Protein AF-A0A743TUZ5-F1 (afdb_monomer_lite)

Radius of gyration: 36.99 Å; chains: 1; bounding box: 68×52×97 Å

InterPro domains:
  IPR021548 Protein of unknown function DUF2895 [PF11444] (7-116)
  IPR021548 Protein of unknown function DUF2895 [TIGR03746] (4-116)

Organism: Salmonella enterica (NCBI:txid28901)

Foldseek 3Di:
DVVVVVVVVVVVVVVVVVVVVVVVVVVVVVVVVVCVVCVVVDDPDPDDPPVVPPPDDDPPDDDPVNVVVLVVVLVCQLPPDPDDCLPRNVVSLVVCVVVDDPVRSVVSVVVSVVVVD

Sequence (117 aa):
MSRFRNALSERDNHILTLRITCVALGVLAAFSMAGWMLAPRDLTVHVPPDLRSGSTQKWWEVPSSTVYSFGFYIFQQLNAWPKNGDSDYPARIAQMSPYLTPGCLDFLNKDVKLRRT

pLDDT: mean 86.5, std 12.65, range [53.62, 97.94]

Secondary structure (DSSP, 8-state):
-HHHHHHHHHHHHHHHHHHHHHHHHHHHHHHHHHHHHHGGGG--------SSS-----TT---HHHHHHHHHHHHHHHT--SS-HHHHHHHHHHHHGGGS-HHHHHHHHHHHHHHT-

Structure (mmCIF, N/CA/C/O backbone):
data_AF-A0A743TUZ5-F1
#
_entry.id   AF-A0A743TUZ5-F1
#
loop_
_atom_site.group_PDB
_atom_site.id
_atom_site.type_symbol
_atom_site.label_atom_id
_atom_site.label_alt_id
_atom_site.label_comp_id
_atom_site.label_asym_id
_atom_site.label_entity_id
_atom_site.label_seq_id
_atom_site.pdbx_PDB_ins_code
_atom_site.Cartn_x
_atom_site.Cartn_y
_atom_site.Cartn_z
_atom_site.occupancy
_atom_site.B_iso_or_equiv
_atom_site.auth_seq_id
_atom_site.auth_comp_id
_atom_site.auth_asym_id
_atom_site.auth_atom_id
_atom_site.pdbx_PDB_model_num
ATOM 1 N N . MET A 1 1 ? 48.515 32.171 -62.743 1.00 55.56 1 MET A N 1
ATOM 2 C CA . MET A 1 1 ? 48.785 31.332 -61.550 1.00 55.56 1 MET A CA 1
ATOM 3 C C . MET A 1 1 ? 47.714 31.464 -60.454 1.00 55.56 1 MET A C 1
ATOM 5 O O . MET A 1 1 ? 47.358 30.447 -59.880 1.00 55.56 1 MET A O 1
ATOM 9 N N . SER A 1 2 ? 47.147 32.649 -60.172 1.00 68.19 2 SER A N 1
ATOM 10 C CA . SER A 1 2 ? 46.156 32.839 -59.084 1.00 68.19 2 SER A CA 1
ATOM 11 C C . SER A 1 2 ? 44.772 32.212 -59.332 1.00 68.19 2 SER A C 1
ATOM 13 O O . SER A 1 2 ? 44.200 31.644 -58.412 1.00 68.19 2 SER A O 1
ATOM 15 N N . ARG A 1 3 ? 44.244 32.237 -60.566 1.00 72.06 3 ARG A N 1
ATOM 16 C CA . ARG A 1 3 ? 42.901 31.691 -60.880 1.00 72.06 3 ARG A CA 1
ATOM 17 C C . ARG A 1 3 ? 42.760 30.188 -60.619 1.00 72.06 3 ARG A C 1
ATOM 19 O O . ARG A 1 3 ? 41.751 29.766 -60.072 1.00 72.06 3 ARG A O 1
ATOM 26 N N . PHE A 1 4 ? 43.772 29.392 -60.967 1.00 74.56 4 PHE A N 1
ATOM 27 C CA . PHE A 1 4 ? 43.762 27.945 -60.712 1.00 74.56 4 PHE A CA 1
ATOM 28 C C . PHE A 1 4 ? 43.843 27.624 -59.218 1.00 74.56 4 PHE A C 1
ATOM 30 O O . PHE A 1 4 ? 43.164 26.721 -58.744 1.00 74.56 4 PHE A O 1
ATOM 37 N N . ARG A 1 5 ? 44.621 28.407 -58.464 1.00 75.44 5 ARG A N 1
ATOM 38 C CA . ARG A 1 5 ? 44.720 28.279 -57.007 1.00 75.44 5 ARG A CA 1
ATOM 39 C C . ARG A 1 5 ? 43.416 28.669 -56.307 1.00 75.44 5 ARG A C 1
ATOM 41 O O . ARG A 1 5 ? 43.009 27.967 -55.392 1.00 75.44 5 ARG A O 1
ATOM 48 N N . ASN A 1 6 ? 42.734 29.707 -56.792 1.00 78.56 6 ASN A N 1
ATOM 49 C CA . ASN A 1 6 ? 41.418 30.102 -56.284 1.00 78.56 6 ASN A CA 1
ATOM 50 C C . ASN A 1 6 ? 40.353 29.027 -56.566 1.00 78.56 6 ASN A C 1
ATOM 52 O O . ASN A 1 6 ? 39.618 28.651 -55.658 1.00 78.56 6 ASN A O 1
ATOM 56 N N . ALA A 1 7 ? 40.329 28.460 -57.777 1.00 77.38 7 ALA A N 1
ATOM 57 C CA . ALA A 1 7 ? 39.404 27.379 -58.131 1.00 77.38 7 ALA A CA 1
ATOM 58 C C . ALA A 1 7 ? 39.636 26.099 -57.304 1.00 77.38 7 ALA A C 1
ATOM 60 O O . ALA A 1 7 ? 38.684 25.410 -56.945 1.00 77.38 7 ALA A O 1
ATOM 61 N N . LEU A 1 8 ? 40.893 25.783 -56.971 1.00 79.62 8 LEU A N 1
ATOM 62 C CA . LEU A 1 8 ? 41.216 24.693 -56.045 1.00 79.62 8 LEU A CA 1
ATOM 63 C C . LEU A 1 8 ? 40.730 25.009 -54.622 1.00 79.62 8 LEU A C 1
ATOM 65 O O . LEU A 1 8 ? 40.044 24.183 -54.030 1.00 79.62 8 LEU A O 1
ATOM 69 N N . SER A 1 9 ? 40.976 26.222 -54.113 1.00 80.62 9 SER A N 1
ATOM 70 C CA . SER A 1 9 ? 40.514 26.615 -52.773 1.00 80.62 9 SER A CA 1
ATOM 71 C C . SER A 1 9 ? 38.990 26.681 -52.636 1.00 80.62 9 SER A C 1
ATOM 73 O O . SER A 1 9 ? 38.462 26.359 -51.578 1.00 80.62 9 SER A O 1
ATOM 75 N N . GLU A 1 10 ? 38.262 27.055 -53.693 1.00 84.31 10 GLU A N 1
ATOM 76 C CA . GLU A 1 10 ? 36.794 27.034 -53.699 1.00 84.31 10 GLU A CA 1
ATOM 77 C C . GLU A 1 10 ? 36.258 25.603 -53.586 1.00 84.31 10 GLU A C 1
ATOM 79 O O . GLU A 1 10 ? 35.331 25.350 -52.816 1.00 84.31 10 GLU A O 1
ATOM 84 N N . ARG A 1 11 ? 36.875 24.649 -54.298 1.00 82.56 11 ARG A N 1
ATOM 85 C CA . ARG A 1 11 ? 36.518 23.226 -54.201 1.00 82.56 11 ARG A CA 1
ATOM 86 C C . ARG A 1 11 ? 36.845 22.652 -52.829 1.00 82.56 11 ARG A C 1
ATOM 88 O O . ARG A 1 11 ? 36.003 21.959 -52.264 1.00 82.56 11 ARG A O 1
ATOM 95 N N . ASP A 1 12 ? 38.017 22.960 -52.282 1.00 86.06 12 ASP A N 1
ATOM 96 C CA . ASP A 1 12 ? 38.421 22.488 -50.954 1.00 86.06 12 ASP A CA 1
ATOM 97 C C . ASP A 1 12 ? 37.509 23.049 -49.859 1.00 86.06 12 ASP A C 1
ATOM 99 O O . ASP A 1 12 ? 37.056 22.300 -48.992 1.00 86.06 12 ASP A O 1
ATOM 103 N N . ASN A 1 13 ? 37.141 24.331 -49.945 1.00 86.38 13 ASN A N 1
ATOM 104 C CA . ASN A 1 13 ? 36.169 24.937 -49.039 1.00 86.38 13 ASN A CA 1
ATOM 105 C C . ASN A 1 13 ? 34.788 24.295 -49.177 1.00 86.38 13 ASN A C 1
ATOM 107 O O . ASN A 1 13 ? 34.145 24.027 -48.167 1.00 86.38 13 ASN A O 1
ATOM 111 N N . HIS A 1 14 ? 34.343 23.990 -50.397 1.00 89.75 14 HIS A N 1
ATOM 112 C CA . HIS A 1 14 ? 33.071 23.304 -50.609 1.00 89.75 14 HIS A CA 1
ATOM 113 C C . HIS A 1 14 ? 33.088 21.869 -50.054 1.00 89.75 14 HIS A C 1
ATOM 115 O O . HIS A 1 14 ? 32.094 21.402 -49.499 1.00 89.75 14 HIS A O 1
ATOM 121 N N . ILE A 1 15 ? 34.202 21.146 -50.178 1.00 91.62 15 ILE A N 1
ATOM 122 C CA . ILE A 1 15 ? 34.355 19.809 -49.584 1.00 91.62 15 ILE A CA 1
ATOM 123 C C . ILE A 1 15 ? 34.362 19.910 -48.055 1.00 91.62 15 ILE A C 1
ATOM 125 O O . ILE A 1 15 ? 33.755 19.080 -47.376 1.00 91.62 15 ILE A O 1
ATOM 129 N N . LEU A 1 16 ? 35.022 20.930 -47.507 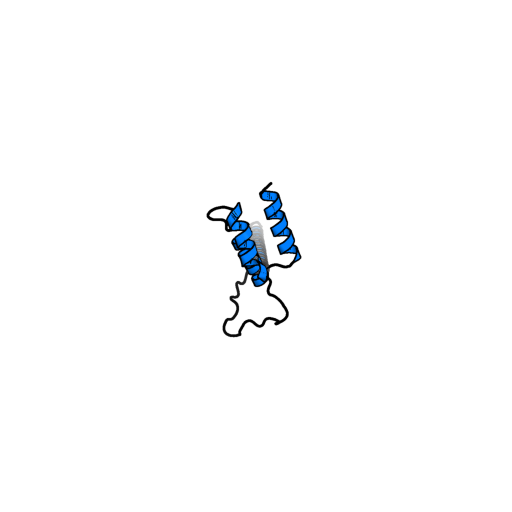1.00 92.94 16 LEU A N 1
ATOM 130 C CA . LEU A 1 16 ? 35.078 21.183 -46.073 1.00 92.94 16 LEU A CA 1
ATOM 131 C C . LEU A 1 16 ? 33.691 21.507 -45.506 1.00 92.94 16 LEU A C 1
ATOM 133 O O . LEU A 1 16 ? 33.301 20.900 -44.509 1.00 92.94 16 LEU A O 1
ATOM 137 N N . THR A 1 17 ? 32.917 22.388 -46.150 1.00 94.12 17 THR A N 1
ATOM 138 C CA . THR A 1 17 ? 31.545 22.691 -45.712 1.00 94.12 17 THR A CA 1
ATOM 139 C C . THR A 1 17 ? 30.662 21.449 -45.771 1.00 94.12 17 THR A C 1
ATOM 141 O O . THR A 1 17 ? 29.972 21.166 -44.796 1.00 94.12 17 THR A O 1
ATOM 144 N N . LEU A 1 18 ? 30.758 20.643 -46.838 1.00 94.12 18 LEU A N 1
ATOM 145 C CA . LEU A 1 18 ? 30.002 19.392 -46.958 1.00 94.12 18 LEU A CA 1
ATOM 146 C C . LEU A 1 18 ? 30.320 18.417 -45.816 1.00 94.12 18 LEU A C 1
ATOM 148 O O . LEU A 1 18 ? 29.413 17.839 -45.222 1.00 94.12 18 LEU A O 1
ATOM 152 N N . ARG A 1 19 ? 31.606 18.262 -45.471 1.00 95.62 19 ARG A N 1
ATOM 153 C CA . ARG A 1 19 ? 32.043 17.399 -44.362 1.00 95.62 19 ARG A CA 1
ATOM 154 C C . ARG A 1 19 ? 31.492 17.880 -43.024 1.00 95.62 19 ARG A 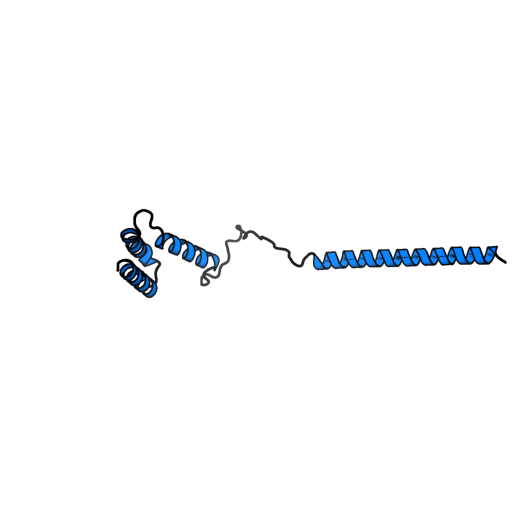C 1
ATOM 156 O O . ARG A 1 19 ? 30.994 17.060 -42.257 1.00 95.62 19 ARG A O 1
ATOM 163 N N . ILE A 1 20 ? 31.537 19.187 -42.760 1.00 96.44 20 ILE A N 1
ATOM 164 C CA . ILE A 1 20 ? 30.973 19.772 -41.535 1.00 96.44 20 ILE A CA 1
ATOM 165 C C . ILE A 1 20 ? 29.466 19.516 -41.467 1.00 96.44 20 ILE A C 1
ATOM 167 O O . ILE A 1 20 ? 28.972 19.064 -40.434 1.00 96.44 20 ILE A O 1
ATOM 171 N N . THR A 1 21 ? 28.738 19.737 -42.564 1.00 96.12 21 THR A N 1
ATOM 172 C CA . THR A 1 21 ? 27.294 19.478 -42.622 1.00 96.12 21 THR A CA 1
ATOM 173 C C . THR A 1 21 ? 26.974 18.002 -42.380 1.00 96.12 21 THR A C 1
ATOM 175 O O . THR A 1 21 ? 26.078 17.699 -41.595 1.00 96.12 21 THR A O 1
ATOM 178 N N . CYS A 1 22 ? 27.725 17.072 -42.979 1.00 96.75 22 CYS A N 1
ATOM 179 C CA . CYS A 1 22 ? 27.551 15.637 -42.737 1.00 96.75 22 CYS A CA 1
ATOM 180 C C . CYS A 1 22 ? 27.789 15.259 -41.268 1.00 96.75 22 CYS A C 1
ATOM 182 O O . CYS A 1 22 ? 27.008 14.493 -40.706 1.00 96.75 22 CYS A O 1
ATOM 184 N N . VAL A 1 23 ? 28.828 15.807 -40.631 1.00 97.38 23 VAL A N 1
ATOM 185 C CA . VAL A 1 23 ? 29.102 15.561 -39.206 1.00 97.38 23 VAL A CA 1
ATOM 186 C C . VAL A 1 23 ? 27.978 16.118 -38.332 1.00 97.38 23 VAL A C 1
ATOM 188 O O . VAL A 1 23 ? 27.491 15.411 -37.453 1.00 97.38 23 VAL A O 1
ATOM 191 N N . ALA A 1 24 ? 27.512 17.340 -38.600 1.00 97.19 24 ALA A N 1
ATOM 192 C CA . ALA A 1 24 ? 26.411 17.952 -37.858 1.00 97.19 24 ALA A CA 1
ATOM 193 C C . ALA A 1 24 ? 25.118 17.121 -37.954 1.00 97.19 24 ALA A C 1
ATOM 195 O O . ALA A 1 24 ? 24.471 16.859 -36.938 1.00 97.19 24 ALA A O 1
ATOM 196 N N . LEU A 1 25 ? 24.776 16.643 -39.155 1.00 97.12 25 LEU A N 1
ATOM 197 C CA . LEU A 1 25 ? 23.639 15.743 -39.362 1.00 97.12 25 LEU A CA 1
ATOM 198 C C . LEU A 1 25 ? 23.823 14.411 -38.625 1.00 97.12 25 LEU A C 1
ATOM 200 O O . LEU A 1 25 ? 22.878 13.923 -38.010 1.00 97.12 25 LEU A O 1
ATOM 204 N N . GLY A 1 26 ? 25.036 13.852 -38.629 1.00 97.38 26 GLY A N 1
ATOM 205 C CA . GLY A 1 26 ? 25.361 12.635 -37.886 1.00 97.38 26 GLY A CA 1
ATOM 206 C C . GLY A 1 26 ? 25.152 12.785 -36.376 1.00 97.38 26 GLY A C 1
ATOM 207 O O . GLY A 1 26 ? 24.571 11.905 -35.746 1.00 97.38 26 GLY A O 1
ATOM 208 N N . VAL A 1 27 ? 25.551 13.923 -35.799 1.00 97.31 27 VAL A N 1
ATOM 209 C CA . VAL A 1 27 ? 25.345 14.218 -34.371 1.00 97.31 27 VAL A CA 1
ATOM 210 C C . VAL A 1 27 ? 23.857 14.350 -34.039 1.00 97.31 27 VAL A C 1
ATOM 212 O O . VAL A 1 27 ? 23.400 13.766 -33.057 1.00 97.31 27 VAL A O 1
ATOM 215 N N . LEU A 1 28 ? 23.080 15.058 -34.863 1.00 96.94 28 LEU A N 1
ATOM 216 C CA . LEU A 1 28 ? 21.629 15.191 -34.671 1.00 96.94 28 LEU A CA 1
ATOM 217 C C . LEU A 1 28 ? 20.906 13.839 -34.781 1.00 96.94 28 LEU A C 1
ATOM 219 O O . LEU A 1 28 ? 20.015 13.533 -33.982 1.00 96.94 28 LEU A O 1
ATOM 223 N N . ALA A 1 29 ? 21.314 13.001 -35.735 1.00 96.44 29 ALA A N 1
ATOM 224 C CA . ALA A 1 29 ? 20.791 11.647 -35.883 1.00 96.44 29 ALA A CA 1
ATOM 225 C C . ALA A 1 29 ? 21.126 10.772 -34.661 1.00 96.44 29 ALA A C 1
ATOM 227 O O . ALA A 1 29 ? 20.251 10.095 -34.128 1.00 96.44 29 ALA A O 1
ATOM 228 N N . ALA A 1 30 ? 22.362 10.832 -34.157 1.00 96.06 30 ALA A N 1
ATOM 229 C CA . ALA A 1 30 ? 22.756 10.100 -32.955 1.00 96.06 30 ALA A CA 1
ATOM 230 C C . ALA A 1 30 ? 21.987 10.574 -31.709 1.00 96.06 30 ALA A C 1
ATOM 232 O O . ALA A 1 30 ? 21.521 9.753 -30.921 1.00 96.06 30 ALA A O 1
ATOM 233 N N . PHE A 1 31 ? 21.802 11.888 -31.552 1.00 95.56 31 PHE A N 1
ATOM 234 C CA . PHE A 1 31 ? 21.049 12.464 -30.438 1.00 95.56 31 PHE A CA 1
ATOM 235 C C . PHE A 1 31 ? 19.576 12.037 -30.455 1.00 95.56 31 PHE A C 1
ATOM 237 O O . PHE A 1 31 ? 19.047 11.596 -29.436 1.00 95.56 31 PHE A O 1
ATOM 244 N N . SER A 1 32 ? 18.921 12.111 -31.618 1.00 93.69 32 SER A N 1
ATOM 245 C CA . SER A 1 32 ? 17.528 11.668 -31.770 1.00 93.69 32 SER A CA 1
ATOM 246 C C . SER A 1 32 ? 17.365 10.165 -31.529 1.00 93.69 32 SER A C 1
ATOM 248 O O . SER A 1 32 ? 16.438 9.758 -30.829 1.00 93.69 32 SER A O 1
ATOM 250 N N . MET A 1 3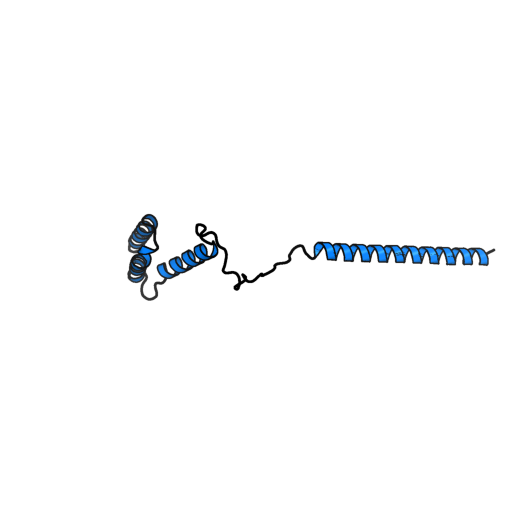3 ? 18.298 9.342 -32.017 1.00 93.88 33 MET A N 1
ATOM 251 C CA . MET A 1 33 ? 18.307 7.900 -31.763 1.00 93.88 33 MET A CA 1
ATOM 252 C C . MET A 1 33 ? 18.488 7.579 -30.274 1.00 93.88 33 MET A C 1
ATOM 254 O O . MET A 1 33 ? 17.765 6.742 -29.736 1.00 93.88 33 MET A O 1
ATOM 258 N N . ALA A 1 34 ? 19.398 8.274 -29.585 1.00 91.50 34 ALA A N 1
ATOM 259 C CA . ALA A 1 34 ? 19.580 8.124 -28.145 1.00 91.50 34 ALA A CA 1
ATOM 260 C C . ALA A 1 34 ? 18.312 8.528 -27.376 1.00 91.50 34 ALA A C 1
ATOM 262 O O . ALA A 1 34 ? 17.849 7.775 -26.523 1.00 91.50 34 ALA A O 1
ATOM 263 N N . GLY A 1 35 ? 17.698 9.663 -27.721 1.00 87.56 35 GLY A N 1
ATOM 264 C CA . GLY A 1 35 ? 16.423 1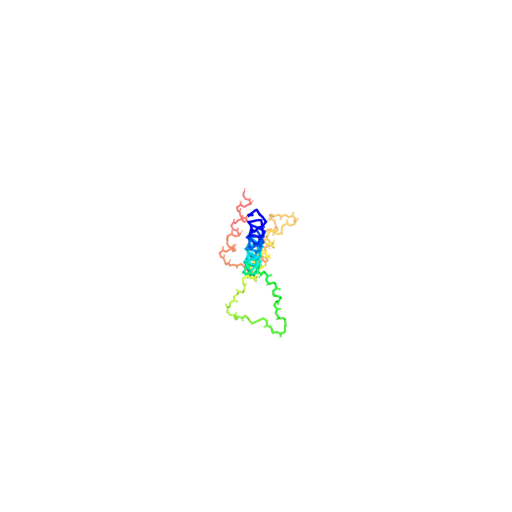0.090 -27.141 1.00 87.56 35 GLY A CA 1
ATOM 265 C C . GLY A 1 35 ? 15.321 9.042 -27.315 1.00 87.56 35 GLY A C 1
ATOM 266 O O . GLY A 1 35 ? 14.640 8.704 -26.349 1.00 87.56 35 GLY A O 1
ATOM 267 N N . TRP A 1 36 ? 15.206 8.453 -28.509 1.00 88.56 36 TRP A N 1
ATOM 268 C CA . TRP A 1 36 ? 14.243 7.385 -28.795 1.00 88.56 36 TRP A CA 1
ATOM 269 C C . TRP A 1 36 ? 14.497 6.112 -27.975 1.00 88.56 36 TRP A C 1
ATOM 271 O O . TRP A 1 36 ? 13.555 5.489 -27.495 1.00 88.56 36 TRP A O 1
ATOM 281 N N . MET A 1 37 ? 15.761 5.726 -27.778 1.00 85.56 37 MET A N 1
ATOM 282 C CA . MET A 1 37 ? 16.122 4.556 -26.966 1.00 85.56 37 MET A CA 1
ATOM 283 C C . MET A 1 37 ? 15.912 4.774 -25.462 1.00 85.56 37 MET A C 1
ATOM 285 O O . MET A 1 37 ? 15.695 3.809 -24.731 1.00 85.56 37 MET A O 1
ATOM 289 N N . LEU A 1 38 ? 16.005 6.017 -24.980 1.00 81.25 38 LEU A N 1
ATOM 290 C CA . LEU A 1 38 ? 15.844 6.354 -23.563 1.00 81.25 38 LEU A CA 1
ATOM 291 C C . LEU A 1 38 ? 14.397 6.704 -23.179 1.00 81.25 38 LEU A C 1
ATOM 293 O O . LEU A 1 38 ? 14.032 6.517 -22.020 1.00 81.25 38 LEU A O 1
ATOM 297 N N . ALA A 1 39 ? 13.570 7.147 -24.129 1.00 70.94 39 ALA A N 1
ATOM 298 C CA . ALA A 1 39 ? 12.153 7.458 -23.925 1.00 70.94 39 ALA A CA 1
ATOM 299 C C . ALA A 1 39 ? 11.300 6.347 -23.261 1.00 70.94 39 ALA A C 1
ATOM 301 O O . ALA A 1 39 ? 10.410 6.697 -22.489 1.00 70.94 39 ALA A O 1
ATOM 302 N N . PRO A 1 40 ? 11.528 5.033 -23.478 1.00 70.00 40 PRO A N 1
ATOM 303 C CA . PRO A 1 40 ? 10.680 3.991 -22.900 1.00 70.00 40 PRO A CA 1
ATOM 304 C C . PRO A 1 40 ? 11.030 3.614 -21.451 1.00 70.00 40 PRO A C 1
ATOM 306 O O . PRO A 1 40 ? 10.458 2.657 -20.935 1.00 70.00 40 PRO A O 1
ATOM 309 N N . ARG A 1 41 ? 11.982 4.295 -20.793 1.00 63.50 41 ARG A N 1
ATOM 310 C CA . ARG A 1 41 ? 12.482 3.873 -19.469 1.00 63.50 41 ARG A CA 1
ATOM 311 C C . ARG A 1 41 ? 11.449 3.991 -18.347 1.00 63.50 41 ARG A C 1
ATOM 313 O O . ARG A 1 41 ? 11.464 3.147 -17.462 1.00 63.50 41 ARG A O 1
ATOM 320 N N . ASP A 1 42 ? 10.533 4.953 -18.440 1.00 61.50 42 ASP A N 1
ATOM 321 C CA . ASP A 1 42 ? 9.497 5.196 -17.430 1.00 61.50 42 ASP A CA 1
ATOM 322 C C . ASP A 1 42 ? 8.107 5.265 -18.075 1.00 61.50 42 ASP A C 1
ATOM 324 O O . ASP A 1 42 ? 7.441 6.300 -18.081 1.00 61.50 42 ASP A O 1
ATOM 328 N N . LEU A 1 43 ? 7.654 4.151 -18.658 1.00 63.75 43 LEU A N 1
ATOM 329 C CA . LEU A 1 43 ? 6.260 4.022 -19.074 1.00 63.75 43 LEU A CA 1
ATOM 330 C C . LEU A 1 43 ? 5.430 3.492 -17.898 1.00 63.75 43 LEU A C 1
ATOM 332 O O . LEU A 1 43 ? 5.304 2.284 -17.694 1.00 63.75 43 LEU A O 1
ATOM 336 N N . THR A 1 44 ? 4.843 4.399 -17.118 1.00 65.50 44 THR A N 1
ATOM 337 C CA . THR A 1 44 ? 3.852 4.054 -16.091 1.00 65.50 44 THR A CA 1
ATOM 338 C C . THR A 1 44 ? 2.528 3.678 -16.758 1.00 65.50 44 THR A C 1
ATOM 340 O O . THR A 1 44 ? 1.605 4.479 -16.897 1.00 65.50 44 THR A O 1
ATOM 343 N N . VAL A 1 45 ? 2.431 2.430 -17.219 1.00 67.56 45 VAL A N 1
ATOM 344 C CA . VAL A 1 45 ? 1.192 1.904 -17.797 1.00 67.56 45 VAL A CA 1
ATOM 345 C C . VAL A 1 45 ? 0.196 1.631 -16.672 1.00 67.56 45 VAL A C 1
ATOM 347 O O . VAL A 1 45 ? 0.295 0.636 -15.955 1.00 67.56 45 VAL A O 1
ATOM 350 N N . HIS A 1 46 ? -0.804 2.499 -16.532 1.00 64.19 46 HIS A N 1
ATOM 351 C CA . HIS A 1 46 ? -1.988 2.212 -15.728 1.00 64.19 46 HIS A CA 1
ATOM 352 C C . HIS A 1 46 ? -2.895 1.251 -16.499 1.00 64.19 46 HIS A C 1
ATOM 354 O O . HIS A 1 46 ? -3.840 1.673 -17.160 1.00 64.19 46 HIS A O 1
ATOM 360 N N . VAL A 1 47 ? -2.578 -0.046 -16.450 1.00 62.72 47 VAL A N 1
ATOM 361 C CA . VAL A 1 47 ? -3.468 -1.095 -16.957 1.00 62.72 47 VAL A CA 1
ATOM 362 C C . VAL A 1 47 ? -4.625 -1.227 -15.963 1.00 62.72 47 VAL A C 1
ATOM 364 O O . VAL A 1 47 ? -4.390 -1.685 -14.840 1.00 62.72 47 VAL A O 1
ATOM 367 N N . PRO A 1 48 ? -5.862 -0.817 -16.308 1.00 63.91 48 PRO A N 1
ATOM 368 C CA . PRO A 1 48 ? -7.002 -1.172 -15.482 1.00 63.91 48 PRO A CA 1
ATOM 369 C C . PRO A 1 48 ? -7.111 -2.705 -15.476 1.00 63.91 48 PRO A C 1
ATOM 371 O O . PRO A 1 48 ? -6.926 -3.320 -16.529 1.00 63.91 48 PRO A O 1
ATOM 374 N N . PRO A 1 49 ? -7.374 -3.342 -14.322 1.00 61.16 49 PRO A N 1
ATOM 375 C CA . PRO A 1 49 ? -7.557 -4.786 -14.276 1.00 61.16 49 PRO A CA 1
ATOM 376 C C . PRO A 1 49 ? -8.668 -5.167 -15.256 1.00 61.16 49 PRO A C 1
ATOM 378 O O . PRO A 1 49 ? -9.745 -4.569 -15.230 1.00 61.16 49 PRO A O 1
ATOM 381 N N . ASP A 1 50 ? -8.386 -6.114 -16.151 1.00 53.62 50 ASP A N 1
ATOM 382 C CA . ASP A 1 50 ? -9.373 -6.600 -17.110 1.00 53.62 50 ASP A CA 1
ATOM 383 C C . ASP A 1 50 ? -10.577 -7.147 -16.334 1.00 53.62 50 ASP A C 1
ATOM 385 O O . ASP A 1 50 ? -10.473 -8.119 -15.592 1.00 53.62 50 ASP A O 1
ATOM 389 N N . LEU A 1 51 ? -11.723 -6.478 -16.461 1.00 57.47 51 LEU A N 1
ATOM 390 C CA . LEU A 1 51 ? -12.965 -6.869 -15.797 1.00 57.47 51 LEU A CA 1
ATOM 391 C C . LEU A 1 51 ? -13.680 -8.013 -16.539 1.00 57.47 51 LEU A C 1
ATOM 393 O O . LEU A 1 51 ? -14.676 -8.527 -16.034 1.00 57.47 51 LEU A O 1
ATOM 397 N N . ARG A 1 52 ? -13.213 -8.407 -17.738 1.00 62.12 52 ARG A N 1
ATOM 398 C CA . ARG A 1 52 ? -13.791 -9.504 -18.537 1.00 62.12 52 ARG A CA 1
ATOM 399 C C . ARG A 1 52 ? -13.200 -10.858 -18.167 1.00 62.12 52 ARG A C 1
ATOM 401 O O . ARG A 1 52 ? -13.931 -11.845 -18.154 1.00 62.12 52 ARG A O 1
ATOM 408 N N . SER A 1 53 ? -11.913 -10.915 -17.841 1.00 55.34 53 SER A N 1
ATOM 409 C CA . SER A 1 53 ? -11.317 -12.061 -17.159 1.00 55.34 53 SER A CA 1
ATOM 410 C C . SER A 1 53 ? -11.333 -11.765 -15.666 1.00 55.34 53 SER A C 1
ATOM 412 O O . SER A 1 53 ? -10.511 -10.988 -15.193 1.00 55.34 53 SER A O 1
ATOM 414 N N . GLY A 1 54 ? -12.287 -12.332 -14.921 1.00 59.34 54 GLY A N 1
ATOM 415 C CA . GLY A 1 54 ? -12.346 -12.148 -13.468 1.00 59.34 54 GLY A CA 1
ATOM 416 C C . GLY A 1 54 ? -10.957 -12.288 -12.838 1.00 59.34 54 GLY A C 1
ATOM 417 O O . GLY A 1 54 ? -10.212 -13.192 -13.213 1.00 59.34 54 GLY A O 1
ATOM 418 N N . SER A 1 55 ? -10.608 -11.357 -11.943 1.00 63.75 55 SER A N 1
ATOM 419 C CA . SER A 1 55 ? -9.295 -11.278 -11.290 1.00 63.75 55 SER A CA 1
ATOM 420 C C . SER A 1 55 ? -8.802 -12.669 -10.893 1.00 63.75 55 SER A C 1
ATOM 422 O O . SER A 1 55 ? -9.360 -13.307 -9.997 1.00 63.75 55 SER A O 1
ATOM 424 N N . THR A 1 56 ? -7.778 -13.170 -11.585 1.00 65.12 56 THR A N 1
ATOM 425 C CA . THR A 1 56 ? -7.175 -14.455 -11.248 1.00 65.12 56 THR A CA 1
ATOM 426 C C . THR A 1 56 ? -6.248 -14.226 -10.071 1.00 65.12 56 THR A C 1
ATOM 428 O O . THR A 1 56 ? -5.102 -13.807 -10.235 1.00 65.12 56 THR A O 1
ATOM 431 N N . GLN A 1 57 ? -6.755 -14.480 -8.872 1.00 68.00 57 GLN A N 1
ATOM 432 C CA . GLN A 1 57 ? -5.970 -14.415 -7.656 1.00 68.00 57 GLN A CA 1
ATOM 433 C C . GLN A 1 57 ? -5.804 -15.812 -7.067 1.00 68.00 57 GLN A C 1
ATOM 435 O O . GLN A 1 57 ? -6.737 -16.615 -7.047 1.00 68.00 57 GLN A O 1
ATOM 440 N N . LYS A 1 58 ? -4.601 -16.113 -6.575 1.00 75.94 58 LYS A N 1
ATOM 441 C CA . LYS A 1 58 ? -4.366 -17.315 -5.775 1.00 75.94 58 LYS A CA 1
ATOM 442 C C . LYS A 1 58 ? -5.257 -17.246 -4.537 1.00 75.94 58 LYS A C 1
ATOM 444 O O . LYS A 1 58 ? -5.142 -16.307 -3.758 1.00 75.94 58 LYS A O 1
ATOM 449 N N . TRP A 1 59 ? -6.123 -18.236 -4.340 1.00 78.50 59 TRP A N 1
ATOM 450 C CA . TRP A 1 59 ? -7.114 -18.212 -3.255 1.00 78.50 59 TRP A CA 1
ATOM 451 C C . TRP A 1 59 ? -6.488 -18.176 -1.848 1.00 78.50 59 TRP A C 1
ATOM 453 O O . TRP A 1 59 ? -7.133 -17.738 -0.902 1.00 78.50 59 TRP A O 1
ATOM 463 N N . TRP A 1 60 ? -5.235 -18.619 -1.711 1.00 83.88 60 TRP A N 1
ATOM 464 C CA . TRP A 1 60 ? -4.474 -18.612 -0.457 1.00 83.88 60 TRP A CA 1
ATOM 465 C C . TRP A 1 60 ? -3.687 -17.320 -0.211 1.00 83.88 60 TRP A C 1
ATOM 467 O O . TRP A 1 60 ? -3.112 -17.149 0.862 1.00 83.88 60 TRP A O 1
ATOM 477 N N . GLU A 1 61 ? -3.598 -16.431 -1.199 1.00 86.44 61 GLU A N 1
ATOM 478 C CA . GLU A 1 61 ? -2.811 -15.209 -1.100 1.00 86.44 61 GLU A CA 1
ATOM 479 C C . GLU A 1 61 ? -3.737 -14.033 -0.808 1.00 86.44 61 GLU A C 1
ATOM 481 O O . GLU A 1 61 ? -4.564 -13.656 -1.639 1.00 86.44 61 GLU A O 1
ATOM 486 N N . VAL A 1 62 ? -3.604 -13.442 0.380 1.00 87.38 62 VAL A N 1
ATOM 487 C CA . VAL A 1 62 ? -4.356 -12.236 0.737 1.00 87.38 62 VAL A CA 1
ATOM 488 C C . VAL A 1 62 ? -3.750 -11.049 -0.022 1.00 87.38 62 VAL A C 1
ATOM 490 O O . VAL A 1 62 ? -2.555 -10.791 0.131 1.00 87.38 62 VAL A O 1
ATOM 493 N N . PRO A 1 63 ? -4.526 -10.303 -0.830 1.00 86.50 63 PRO A N 1
ATOM 494 C CA . PRO A 1 63 ? -3.971 -9.205 -1.612 1.00 86.50 63 PRO A CA 1
ATOM 495 C C . PRO A 1 63 ? -3.565 -8.044 -0.701 1.00 86.50 63 PRO A C 1
ATOM 497 O O . PRO A 1 63 ? -4.315 -7.649 0.196 1.00 86.50 63 PRO A O 1
ATOM 500 N N . SER A 1 64 ? -2.405 -7.442 -0.970 1.00 87.56 64 SER A N 1
ATOM 501 C CA . SER A 1 64 ? -1.857 -6.338 -0.167 1.00 87.56 64 SER A CA 1
ATOM 502 C C . SER A 1 64 ? -2.798 -5.132 -0.072 1.00 87.56 64 SER A C 1
ATOM 504 O O . SER A 1 64 ? -2.861 -4.475 0.965 1.00 87.56 64 SER A O 1
ATOM 506 N N . SER A 1 65 ? -3.577 -4.858 -1.124 1.00 87.50 65 SER A N 1
ATOM 507 C CA . SER A 1 65 ? -4.601 -3.805 -1.122 1.00 87.50 65 SER A CA 1
ATOM 508 C C . SER A 1 65 ? -5.714 -4.077 -0.105 1.00 87.50 65 SER A C 1
ATOM 510 O O . SER A 1 65 ? -6.140 -3.166 0.607 1.00 87.50 65 SER A O 1
ATOM 512 N N . THR A 1 66 ? -6.150 -5.332 0.029 1.00 88.44 66 THR A N 1
ATOM 513 C CA . THR A 1 66 ? -7.135 -5.730 1.041 1.00 88.44 66 THR A CA 1
ATOM 514 C C . THR A 1 66 ? -6.555 -5.629 2.444 1.00 88.44 66 THR A C 1
ATOM 516 O O . THR A 1 66 ? -7.226 -5.082 3.312 1.00 88.44 66 THR A O 1
ATOM 519 N N . VAL A 1 67 ? -5.301 -6.044 2.663 1.00 92.62 67 VAL A N 1
ATOM 520 C CA . VAL A 1 67 ? -4.624 -5.873 3.965 1.00 92.62 67 VAL A CA 1
ATOM 521 C C . VAL A 1 67 ? -4.584 -4.398 4.371 1.00 92.62 67 VAL A C 1
ATOM 523 O O . VAL A 1 67 ? -4.949 -4.054 5.495 1.00 92.62 67 VAL A O 1
ATOM 526 N N . TYR A 1 68 ? -4.195 -3.521 3.441 1.00 93.06 68 TYR A N 1
ATOM 527 C CA . TYR A 1 68 ? -4.148 -2.082 3.681 1.00 93.06 68 TYR A CA 1
ATOM 528 C C . TYR A 1 68 ? -5.532 -1.508 4.001 1.00 93.06 68 TYR A C 1
ATOM 530 O O . TYR A 1 68 ? -5.702 -0.847 5.024 1.00 93.06 68 TYR A O 1
ATOM 538 N N . SER A 1 69 ? -6.530 -1.788 3.157 1.00 93.94 69 SER A N 1
ATOM 539 C CA . SER A 1 69 ? -7.892 -1.279 3.358 1.00 93.94 69 SER A CA 1
ATOM 540 C C . SER A 1 69 ? -8.501 -1.767 4.675 1.00 93.94 69 SER A C 1
ATOM 542 O O . SER A 1 69 ? -9.053 -0.961 5.418 1.00 93.94 69 SER A O 1
ATOM 544 N N . PHE A 1 70 ? -8.329 -3.048 5.017 1.00 95.44 70 PHE A N 1
ATOM 545 C CA . PHE A 1 70 ? -8.758 -3.609 6.295 1.00 95.44 70 PHE A CA 1
ATOM 546 C C . PHE A 1 70 ? -8.126 -2.861 7.471 1.00 95.44 70 PHE A C 1
ATOM 548 O O . PHE A 1 70 ? -8.845 -2.350 8.329 1.00 95.44 70 PHE A O 1
ATOM 555 N N . GLY A 1 71 ? -6.794 -2.745 7.490 1.00 95.75 71 GLY A N 1
ATOM 556 C CA . GLY A 1 71 ? -6.081 -2.069 8.573 1.00 95.75 71 GLY A CA 1
ATOM 557 C C . GLY A 1 71 ? -6.516 -0.611 8.727 1.00 95.75 71 GLY A C 1
ATOM 558 O O . GLY A 1 71 ? -6.805 -0.166 9.837 1.00 95.75 71 GLY A O 1
ATOM 559 N N . PHE A 1 72 ? -6.635 0.107 7.610 1.00 96.25 72 PHE A N 1
ATOM 560 C CA . PHE A 1 72 ? -7.092 1.493 7.583 1.00 96.25 72 PHE A CA 1
ATOM 561 C C . PHE A 1 72 ? -8.501 1.650 8.172 1.00 96.25 72 PHE A C 1
ATOM 563 O O . PHE A 1 72 ? -8.693 2.445 9.093 1.00 96.25 72 PHE A O 1
ATOM 570 N N . TYR A 1 73 ? -9.474 0.860 7.708 1.00 96.31 73 TYR A N 1
ATOM 571 C CA . TYR A 1 73 ? -10.855 0.963 8.183 1.00 96.31 73 TYR A CA 1
ATOM 572 C C . TYR A 1 73 ? -11.009 0.569 9.653 1.00 96.31 73 TYR A C 1
ATOM 574 O O . TYR A 1 73 ? -11.697 1.271 10.396 1.00 96.31 73 TYR A O 1
ATOM 582 N N . ILE A 1 74 ? -10.367 -0.515 10.098 1.00 96.44 74 ILE A N 1
ATOM 583 C CA . ILE A 1 74 ? -10.435 -0.940 11.503 1.00 96.44 74 ILE A CA 1
ATOM 584 C C . ILE A 1 74 ? -9.810 0.119 12.411 1.00 96.44 74 ILE A C 1
ATOM 586 O O . ILE A 1 74 ? -10.405 0.487 13.424 1.00 96.44 74 ILE A O 1
ATOM 590 N N . PHE A 1 75 ? -8.656 0.670 12.028 1.00 95.75 75 PHE A N 1
ATOM 591 C CA . PHE A 1 75 ? -8.005 1.722 12.801 1.00 95.75 75 PHE A CA 1
ATOM 592 C C . PHE A 1 75 ? -8.874 2.980 12.909 1.00 95.75 75 PHE A C 1
ATOM 594 O O . PHE A 1 75 ? -9.024 3.534 13.999 1.00 95.75 75 PHE A O 1
ATOM 601 N N . GLN A 1 76 ? -9.497 3.409 11.808 1.00 96.06 76 GLN A N 1
ATOM 602 C CA . GLN A 1 76 ? -10.430 4.534 11.827 1.00 96.06 76 GLN A CA 1
ATOM 603 C C . GLN A 1 76 ? -11.621 4.274 12.751 1.00 96.06 76 GLN A C 1
ATOM 605 O O . GLN A 1 76 ? -11.951 5.128 13.569 1.00 96.06 76 GLN A O 1
ATOM 610 N N . GLN A 1 77 ? -12.251 3.100 12.656 1.00 95.75 77 GLN A N 1
ATOM 611 C CA . GLN A 1 77 ? -13.419 2.773 13.478 1.00 95.75 77 GLN A CA 1
ATOM 612 C C . GLN A 1 77 ? -13.081 2.687 14.968 1.00 95.75 77 GLN A C 1
ATOM 614 O O . GLN A 1 77 ? -13.857 3.171 15.793 1.00 95.75 77 GLN A O 1
ATOM 619 N N . LEU A 1 78 ? -11.914 2.136 15.317 1.00 95.88 78 LEU A N 1
ATOM 620 C CA . LEU A 1 78 ? -11.438 2.085 16.701 1.00 95.88 78 LEU A CA 1
ATOM 621 C C . LEU A 1 78 ? -11.242 3.478 17.305 1.00 95.88 78 LEU A C 1
ATOM 623 O O . LEU A 1 78 ? -11.558 3.672 18.477 1.00 95.88 78 LEU A O 1
ATOM 627 N N . ASN A 1 79 ? -10.770 4.440 16.508 1.00 93.62 79 ASN A N 1
ATOM 628 C CA . ASN A 1 79 ? -10.457 5.803 16.949 1.00 93.62 79 ASN A CA 1
ATOM 629 C C . ASN A 1 79 ? -11.582 6.821 16.666 1.00 93.62 79 ASN A C 1
ATOM 631 O O . ASN A 1 79 ? -11.400 8.023 16.852 1.00 93.62 79 ASN A O 1
ATOM 635 N N . ALA A 1 80 ? -12.757 6.370 16.218 1.00 94.12 80 ALA A N 1
ATOM 636 C CA . ALA A 1 80 ? -13.898 7.241 15.950 1.00 94.12 80 ALA A CA 1
ATOM 637 C C . ALA A 1 80 ? -14.708 7.507 17.235 1.00 94.12 80 ALA A C 1
ATOM 639 O O . ALA A 1 80 ? -15.672 6.783 17.526 1.00 94.12 80 ALA A O 1
ATOM 640 N N . TRP A 1 81 ? -14.330 8.558 17.976 1.00 94.19 81 TRP A N 1
ATOM 641 C CA . TRP A 1 81 ? -14.947 8.980 19.249 1.00 94.19 81 TRP A CA 1
ATOM 642 C C . TRP A 1 81 ? -15.662 10.338 19.122 1.00 94.19 81 TRP A C 1
ATOM 644 O O . TRP A 1 81 ? -15.110 11.373 19.495 1.00 94.19 81 TRP A O 1
AT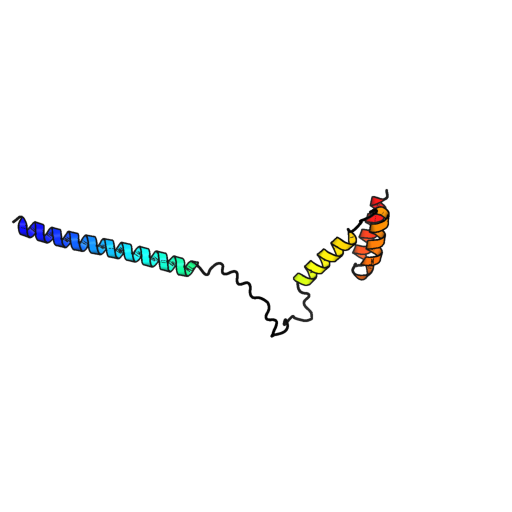OM 654 N N . PRO A 1 82 ? -16.876 10.381 18.547 1.00 92.12 82 PRO A N 1
ATOM 655 C CA . PRO A 1 82 ? -17.544 11.640 18.228 1.00 92.12 82 PRO A CA 1
ATOM 656 C C . PRO A 1 82 ? -18.094 12.388 19.447 1.00 92.12 82 PRO A C 1
ATOM 658 O O . PRO A 1 82 ? -18.293 13.597 19.354 1.00 92.12 82 PRO A O 1
ATOM 661 N N . LYS A 1 83 ? -18.405 11.698 20.555 1.00 92.31 83 LYS A N 1
ATOM 662 C CA . LYS A 1 83 ? -19.028 12.321 21.733 1.00 92.31 83 LYS A CA 1
ATOM 663 C C . LYS A 1 83 ? -18.066 12.383 22.906 1.00 92.31 83 LYS A C 1
ATOM 665 O O . LYS A 1 83 ? -17.857 13.455 23.462 1.00 92.31 83 LYS A O 1
ATOM 670 N N . ASN A 1 84 ? -17.517 11.239 23.300 1.00 91.56 84 ASN A N 1
ATOM 671 C CA . ASN A 1 84 ? -16.613 11.151 24.438 1.00 91.56 84 ASN A CA 1
ATOM 672 C C . ASN A 1 84 ? -15.695 9.934 24.293 1.00 91.56 84 ASN A C 1
ATOM 674 O O . ASN A 1 84 ? -16.168 8.800 24.294 1.00 91.56 84 ASN A O 1
ATOM 678 N N . GLY A 1 85 ? -14.381 10.167 24.236 1.00 90.69 85 GLY A N 1
ATOM 679 C CA . GLY A 1 85 ? -13.372 9.109 24.163 1.00 90.69 85 GLY A CA 1
ATOM 680 C C . GLY A 1 85 ? -13.467 8.091 25.300 1.00 90.69 85 GLY A C 1
ATOM 681 O O . GLY A 1 85 ? -13.304 6.901 25.051 1.00 90.69 85 GLY A O 1
ATOM 682 N N . ASP A 1 86 ? -13.833 8.510 26.513 1.00 91.75 86 ASP A N 1
ATOM 683 C CA . ASP A 1 86 ? -13.879 7.611 27.672 1.00 91.75 86 ASP A CA 1
ATOM 684 C C . ASP A 1 86 ? -14.980 6.554 27.570 1.00 91.75 86 ASP A C 1
ATOM 686 O O . ASP A 1 86 ? -14.805 5.433 28.060 1.00 91.75 86 ASP A O 1
ATOM 690 N N . SER A 1 87 ? -16.114 6.889 26.948 1.00 92.62 87 SER A N 1
ATOM 691 C CA . SER A 1 87 ? -17.239 5.969 26.735 1.00 92.62 87 SER A CA 1
ATOM 692 C C . SER A 1 87 ? -17.212 5.317 25.357 1.00 92.62 87 SER A C 1
ATOM 694 O O . SER A 1 87 ? -17.530 4.134 25.231 1.00 92.62 87 SER A O 1
ATOM 696 N N . ASP A 1 88 ? -16.826 6.074 24.330 1.00 95.56 88 ASP A N 1
ATOM 697 C CA . ASP A 1 88 ? -16.883 5.636 22.940 1.00 95.56 88 ASP A CA 1
ATOM 698 C C . ASP A 1 88 ? -15.746 4.656 22.636 1.00 95.56 88 ASP A C 1
ATOM 700 O O . ASP A 1 88 ? -15.982 3.648 21.976 1.00 95.56 88 ASP A O 1
ATOM 704 N N . TYR A 1 89 ? -14.534 4.875 23.156 1.00 95.31 89 TYR A N 1
ATOM 705 C CA . TYR A 1 89 ? -13.386 4.013 22.861 1.00 95.31 89 TYR A CA 1
ATOM 706 C C . TYR A 1 89 ? -13.568 2.553 23.317 1.00 95.31 89 TYR A C 1
ATOM 708 O O . TYR A 1 89 ? -13.436 1.657 22.477 1.00 95.31 89 TYR A O 1
ATOM 716 N N . PRO A 1 90 ? -13.966 2.255 24.572 1.00 95.56 90 PRO A N 1
ATOM 717 C CA . PRO A 1 90 ? -14.251 0.878 24.982 1.00 95.56 90 PRO A CA 1
ATOM 718 C C . PRO A 1 90 ? -15.417 0.262 24.202 1.00 95.56 90 PRO A C 1
ATOM 720 O O . PRO A 1 90 ? -15.387 -0.925 23.879 1.00 95.56 90 PRO A O 1
ATOM 723 N N . ALA A 1 91 ? -16.435 1.061 23.863 1.00 95.62 91 ALA A N 1
ATOM 724 C CA . ALA A 1 91 ? -17.560 0.589 23.064 1.00 95.62 91 ALA A CA 1
ATOM 725 C C . ALA A 1 91 ? -17.122 0.205 21.639 1.00 95.62 91 ALA A C 1
ATOM 727 O O . ALA A 1 91 ? -17.549 -0.831 21.126 1.00 95.62 91 ALA A O 1
ATOM 728 N N . ARG A 1 92 ? -16.225 0.984 21.016 1.00 96.06 92 ARG A N 1
ATOM 729 C CA . ARG A 1 92 ? -15.623 0.657 19.713 1.00 96.06 92 ARG A CA 1
ATOM 730 C C . ARG A 1 92 ? -14.770 -0.604 19.778 1.00 96.06 92 ARG A C 1
ATOM 732 O O . ARG A 1 92 ? -14.905 -1.452 18.901 1.00 96.06 92 ARG A O 1
ATOM 739 N N . ILE A 1 93 ? -13.950 -0.765 20.819 1.00 96.56 93 ILE A N 1
ATOM 740 C CA . ILE A 1 93 ? -13.150 -1.984 21.028 1.00 96.56 93 ILE A CA 1
ATOM 741 C C . ILE A 1 93 ? -14.061 -3.216 21.109 1.00 96.56 93 ILE A C 1
ATOM 743 O O . ILE A 1 93 ? -13.798 -4.217 20.443 1.00 96.56 93 ILE A O 1
ATOM 747 N N . ALA A 1 94 ? -15.162 -3.138 21.864 1.00 95.56 94 ALA A N 1
ATOM 748 C CA . ALA A 1 94 ? -16.123 -4.235 21.973 1.00 95.56 94 ALA A CA 1
ATOM 749 C C . ALA A 1 94 ? -16.791 -4.559 20.624 1.00 95.56 94 ALA A C 1
ATOM 751 O O . ALA A 1 94 ? -16.847 -5.727 20.234 1.00 95.56 94 ALA A O 1
ATOM 752 N N . GLN A 1 95 ? -17.230 -3.535 19.879 1.00 95.62 95 GLN A N 1
ATOM 753 C CA . GLN A 1 95 ? -17.826 -3.696 18.545 1.00 95.62 95 GLN A CA 1
ATOM 754 C C . GLN A 1 95 ? -16.856 -4.322 17.535 1.00 95.62 95 GLN A C 1
ATOM 756 O O . GLN A 1 95 ? -17.269 -5.129 16.707 1.00 95.62 95 GLN A O 1
ATOM 761 N N . MET A 1 96 ? -15.574 -3.957 17.602 1.00 95.94 96 MET A N 1
ATOM 762 C CA . MET A 1 96 ? -14.547 -4.424 16.668 1.00 95.94 96 MET A CA 1
ATOM 763 C C . MET A 1 96 ? -13.850 -5.713 17.115 1.00 95.94 96 MET A C 1
ATOM 765 O O . MET A 1 96 ? -13.038 -6.242 16.362 1.00 95.94 96 MET A O 1
ATOM 769 N N . SER A 1 97 ? -14.175 -6.256 18.292 1.00 95.31 97 SER A N 1
ATOM 770 C CA . SER A 1 97 ? -13.528 -7.453 18.848 1.00 95.31 97 SER A CA 1
ATOM 771 C C . SER A 1 97 ? -13.454 -8.671 17.908 1.00 95.31 97 SER A C 1
ATOM 773 O O . SER A 1 97 ? -12.422 -9.339 17.948 1.00 95.31 97 SER A O 1
ATOM 775 N N . PRO A 1 98 ? -14.421 -8.945 17.000 1.00 96.19 98 PRO A N 1
ATOM 776 C CA . PRO A 1 98 ? -14.302 -10.060 16.054 1.00 96.19 98 PRO A CA 1
ATOM 777 C C . PRO A 1 98 ? -13.185 -9.887 15.015 1.00 96.19 98 PRO A C 1
ATOM 779 O O . PRO A 1 98 ? -12.729 -10.866 14.433 1.00 96.19 98 PRO A O 1
ATOM 782 N N . TYR A 1 99 ? -12.747 -8.649 14.772 1.00 95.69 99 TYR A N 1
ATOM 783 C CA . TYR A 1 99 ? -11.674 -8.314 13.832 1.00 95.69 99 TYR A CA 1
ATOM 784 C C . TYR A 1 99 ? -10.301 -8.228 14.508 1.00 95.69 99 TYR A C 1
ATOM 786 O O . TYR A 1 99 ? -9.296 -7.988 13.838 1.00 95.69 99 TYR A O 1
ATOM 794 N N . LEU A 1 100 ? -10.249 -8.392 15.832 1.00 96.12 100 LEU A N 1
ATOM 795 C CA . LEU A 1 100 ? -9.044 -8.229 16.630 1.00 96.12 100 LEU A CA 1
ATOM 796 C C . LEU A 1 100 ? -8.514 -9.578 17.095 1.00 96.12 100 LEU A C 1
ATOM 798 O O . LEU A 1 100 ? -9.256 -10.462 17.519 1.00 96.12 100 LEU A O 1
ATOM 802 N N . THR A 1 101 ? -7.192 -9.718 17.082 1.00 97.25 101 THR A N 1
ATOM 803 C CA . THR A 1 101 ? -6.550 -10.853 17.742 1.00 97.25 101 THR A CA 1
ATOM 804 C C . THR A 1 101 ? -6.681 -10.715 19.263 1.00 97.25 101 THR A C 1
ATOM 806 O O . 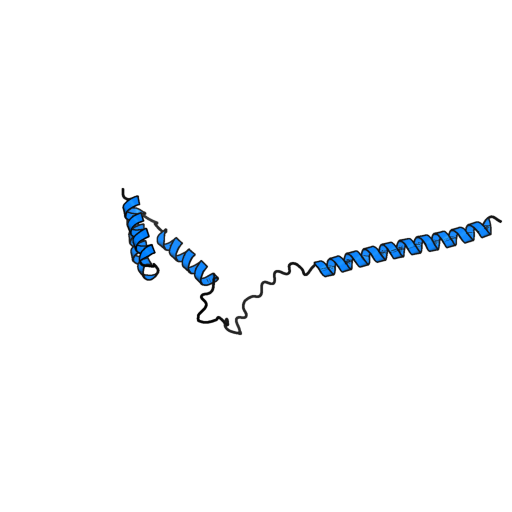THR A 1 101 ? -6.727 -9.589 19.772 1.00 97.25 101 THR A O 1
ATOM 809 N N . PRO A 1 102 ? -6.665 -11.824 20.026 1.00 96.94 102 PRO A N 1
ATOM 810 C CA . PRO A 1 102 ? -6.740 -11.766 21.487 1.00 96.94 102 PRO A CA 1
ATOM 811 C C . PRO A 1 102 ? -5.670 -10.865 22.122 1.00 96.94 102 PRO A C 1
ATOM 813 O O . PRO A 1 102 ? -5.961 -10.126 23.059 1.00 96.94 102 PRO A O 1
ATOM 816 N N . GLY A 1 103 ? -4.447 -10.870 21.578 1.00 97.94 103 GLY A N 1
ATOM 817 C CA . GLY A 1 103 ? -3.361 -10.008 22.054 1.00 97.94 103 GLY A CA 1
ATOM 818 C C . GLY A 1 103 ? -3.611 -8.521 21.794 1.00 97.94 103 GLY A C 1
ATOM 819 O O . GLY A 1 103 ? -3.353 -7.692 22.663 1.00 97.94 103 GLY A O 1
ATOM 820 N N . CYS A 1 104 ? -4.164 -8.173 20.628 1.00 96.81 104 CYS A N 1
ATOM 821 C CA . CYS A 1 104 ? -4.532 -6.791 20.323 1.00 96.81 104 CYS A CA 1
ATOM 822 C C . CYS A 1 104 ? -5.692 -6.315 21.209 1.00 96.81 104 CYS A C 1
ATOM 824 O O . CYS A 1 104 ? -5.651 -5.210 21.743 1.00 96.81 104 CYS A O 1
ATOM 826 N N . LEU A 1 105 ? -6.691 -7.173 21.428 1.00 97.00 105 LEU A N 1
ATOM 827 C CA . LEU A 1 105 ? -7.821 -6.870 22.301 1.00 97.00 105 LEU A CA 1
ATOM 828 C C . LEU A 1 105 ? -7.374 -6.611 23.749 1.00 97.00 105 LEU A C 1
ATOM 830 O O . LEU A 1 105 ? -7.810 -5.639 24.364 1.00 97.00 105 LEU A O 1
ATOM 834 N N . ASP A 1 106 ? -6.491 -7.450 24.296 1.00 97.56 106 ASP A N 1
ATOM 835 C CA . ASP A 1 106 ? -5.936 -7.251 25.640 1.00 97.56 106 ASP A CA 1
ATOM 836 C C . ASP A 1 106 ? -5.120 -5.951 25.736 1.00 97.56 106 ASP A C 1
ATOM 838 O O . ASP A 1 106 ? -5.291 -5.179 26.682 1.00 97.56 106 ASP A O 1
ATOM 842 N N . PHE A 1 107 ? -4.297 -5.655 24.724 1.00 97.50 107 PHE A N 1
ATOM 843 C CA . PHE A 1 107 ? -3.561 -4.393 24.636 1.00 97.50 107 PHE A CA 1
ATOM 844 C C . PHE A 1 107 ? -4.495 -3.173 24.678 1.00 97.50 107 PHE A C 1
ATOM 846 O O . PHE A 1 107 ? -4.296 -2.279 25.498 1.00 97.50 107 PHE A O 1
ATOM 853 N N . LEU A 1 108 ? -5.547 -3.156 23.854 1.00 96.62 108 LEU A N 1
ATOM 854 C CA . LEU A 1 108 ? -6.497 -2.040 23.794 1.00 96.62 108 LEU A CA 1
ATOM 855 C C . LEU A 1 108 ? -7.282 -1.880 25.104 1.00 96.62 108 LEU A C 1
ATOM 857 O O . LEU A 1 108 ? -7.489 -0.767 25.581 1.00 96.62 108 LEU A O 1
ATOM 861 N N . ASN A 1 109 ? -7.670 -2.985 25.745 1.00 96.00 109 ASN A N 1
ATOM 862 C CA . ASN A 1 109 ? -8.338 -2.936 27.047 1.00 96.00 109 ASN A CA 1
ATOM 863 C C . ASN A 1 109 ? -7.423 -2.409 28.164 1.00 96.00 109 ASN A C 1
ATOM 865 O O . ASN A 1 109 ? -7.897 -1.743 29.087 1.00 96.00 109 ASN A O 1
ATOM 869 N N . LYS A 1 110 ? -6.117 -2.695 28.105 1.00 96.94 110 LYS A N 1
ATOM 870 C CA . LYS A 1 110 ? -5.121 -2.102 29.012 1.00 96.94 110 LYS A CA 1
ATOM 871 C C . LYS A 1 110 ? -4.939 -0.609 28.742 1.00 96.94 110 LYS A C 1
ATOM 873 O O . LYS A 1 110 ? -4.910 0.162 29.696 1.00 96.94 110 LYS A O 1
ATOM 878 N N . ASP A 1 111 ? -4.892 -0.205 27.475 1.00 95.81 111 ASP A N 1
ATOM 879 C CA . ASP A 1 111 ? -4.803 1.201 27.065 1.00 95.81 111 ASP A CA 1
ATOM 880 C C . ASP A 1 111 ? -6.003 2.023 27.571 1.00 95.81 111 ASP A C 1
ATOM 882 O O . ASP A 1 111 ? -5.818 3.099 28.133 1.00 95.81 111 ASP A O 1
ATOM 886 N N . VAL A 1 112 ? -7.227 1.481 27.513 1.00 95.19 112 VAL A N 1
ATOM 887 C CA . VAL A 1 112 ? -8.413 2.110 28.133 1.00 95.19 112 VAL A CA 1
ATOM 888 C C . VAL A 1 112 ? -8.211 2.361 29.629 1.00 95.19 112 VAL A C 1
ATOM 890 O O . VAL A 1 112 ? -8.571 3.426 30.127 1.00 95.19 112 VAL A O 1
ATOM 893 N N . LYS A 1 113 ? -7.667 1.385 30.367 1.00 94.81 113 LYS A N 1
ATOM 894 C CA . LYS A 1 113 ? -7.444 1.520 31.817 1.00 94.81 113 LYS A CA 1
ATOM 895 C C . LYS A 1 113 ? -6.402 2.593 32.119 1.00 94.81 113 LYS A C 1
ATOM 897 O O . LYS A 1 113 ? -6.618 3.381 33.029 1.00 94.81 113 LYS A O 1
ATOM 902 N N . LEU A 1 114 ? -5.323 2.631 31.338 1.00 94.50 114 LEU A N 1
ATOM 903 C CA . LEU A 1 114 ? -4.240 3.605 31.481 1.00 94.50 114 LEU A CA 1
ATOM 904 C C . LEU A 1 114 ? -4.696 5.042 31.194 1.00 94.50 114 LEU A C 1
ATOM 906 O O . LEU A 1 114 ? -4.208 5.974 31.814 1.00 94.50 114 LEU A O 1
ATOM 910 N N . ARG A 1 115 ? -5.627 5.243 30.259 1.00 88.19 115 ARG A N 1
ATOM 911 C CA . ARG A 1 115 ? -6.121 6.588 29.912 1.00 88.19 115 ARG A CA 1
ATOM 912 C C . ARG A 1 115 ? -7.120 7.163 30.914 1.00 88.19 115 ARG A C 1
ATOM 914 O O . ARG A 1 115 ? -7.397 8.353 30.865 1.00 88.19 115 ARG A O 1
ATOM 921 N N . ARG A 1 116 ? -7.678 6.317 31.782 1.00 85.19 116 ARG A N 1
ATOM 922 C CA . ARG A 1 116 ? -8.650 6.701 32.818 1.00 85.19 116 ARG A CA 1
ATOM 923 C C . ARG A 1 116 ? -8.011 6.991 34.179 1.00 85.19 116 ARG A C 1
ATOM 925 O O . ARG A 1 116 ? -8.727 7.412 35.084 1.00 85.19 116 ARG A O 1
ATOM 932 N N . THR A 1 117 ? -6.719 6.706 34.334 1.00 70.88 117 THR A N 1
ATOM 933 C CA . THR A 1 117 ? -5.902 7.098 35.495 1.00 70.88 117 THR A CA 1
ATOM 934 C C . THR A 1 117 ? -5.269 8.452 35.261 1.00 70.88 117 THR A C 1
ATOM 936 O O . THR A 1 117 ? -5.306 9.271 36.201 1.00 70.88 117 THR A O 1
#